Protein AF-Q6TMQ7-F1 (afdb_monomer_lite)

Structure (mmCIF, N/CA/C/O backbone):
data_AF-Q6TMQ7-F1
#
_entry.id   AF-Q6TMQ7-F1
#
loop_
_atom_site.group_PDB
_atom_site.id
_atom_site.type_symbol
_atom_site.label_atom_id
_atom_site.label_alt_id
_atom_site.label_comp_id
_atom_site.label_asym_id
_atom_site.label_entity_id
_atom_site.label_seq_id
_atom_site.pdbx_PDB_ins_code
_atom_site.Cartn_x
_atom_site.Cartn_y
_atom_site.Cartn_z
_atom_site.occupancy
_atom_site.B_iso_or_equiv
_atom_site.auth_seq_id
_atom_site.auth_comp_id
_atom_site.auth_asym_id
_atom_site.auth_atom_id
_atom_site.pdbx_PDB_model_num
ATOM 1 N N . MET A 1 1 ? -62.266 2.751 5.540 1.00 40.50 1 MET A N 1
ATOM 2 C CA . MET A 1 1 ? -61.618 1.427 5.401 1.00 40.50 1 MET A CA 1
ATOM 3 C C . MET A 1 1 ? -60.553 1.502 4.316 1.00 40.50 1 MET A C 1
ATOM 5 O O . MET A 1 1 ? -60.904 1.626 3.155 1.00 40.50 1 MET A O 1
ATOM 9 N N . GLY A 1 2 ? -59.269 1.467 4.678 1.00 43.09 2 GLY A N 1
ATOM 10 C CA . GLY A 1 2 ? -58.157 1.426 3.722 1.00 43.09 2 GLY A CA 1
ATOM 11 C C . GLY A 1 2 ? -57.045 0.545 4.283 1.00 43.09 2 GLY A C 1
ATOM 12 O O . GLY A 1 2 ? -56.295 0.978 5.152 1.00 43.09 2 GLY A O 1
ATOM 13 N N . ARG A 1 3 ? -56.998 -0.723 3.857 1.00 42.50 3 ARG A N 1
ATOM 14 C CA . ARG A 1 3 ? -55.997 -1.713 4.289 1.00 42.50 3 ARG A CA 1
ATOM 15 C C . ARG A 1 3 ? -54.598 -1.270 3.837 1.00 42.50 3 ARG A C 1
ATOM 17 O O . ARG A 1 3 ? -54.329 -1.228 2.638 1.00 42.50 3 ARG A O 1
ATOM 24 N N . LYS A 1 4 ? -53.697 -0.997 4.789 1.00 42.00 4 LYS A N 1
ATOM 25 C CA . LYS A 1 4 ? -52.251 -0.887 4.533 1.00 42.00 4 LYS A CA 1
ATOM 26 C C . LYS A 1 4 ? -51.738 -2.256 4.069 1.00 42.00 4 LYS A C 1
ATOM 28 O O . LYS A 1 4 ? -51.876 -3.240 4.791 1.00 42.00 4 LYS A O 1
ATOM 33 N N . LYS A 1 5 ? -51.176 -2.328 2.858 1.00 46.19 5 LYS A N 1
ATOM 34 C CA . LYS A 1 5 ? -50.441 -3.512 2.387 1.00 46.19 5 LYS A CA 1
ATOM 35 C C . LYS A 1 5 ? -49.158 -3.648 3.225 1.00 46.19 5 LYS A C 1
ATOM 37 O O . LYS A 1 5 ? -48.462 -2.643 3.376 1.00 46.19 5 LYS A O 1
ATOM 42 N N . PRO A 1 6 ? -48.820 -4.836 3.752 1.00 45.28 6 PRO A N 1
ATOM 43 C CA . PRO A 1 6 ? -47.537 -5.039 4.403 1.00 45.28 6 PRO A CA 1
ATOM 44 C C . PRO A 1 6 ? -46.445 -4.997 3.332 1.00 45.28 6 PRO A C 1
ATOM 46 O O . PRO A 1 6 ? -46.427 -5.817 2.412 1.00 45.28 6 PRO A O 1
ATOM 49 N N . GLY A 1 7 ? -45.572 -3.993 3.418 1.00 39.78 7 GLY A N 1
ATOM 50 C CA . GLY A 1 7 ? -44.360 -3.929 2.613 1.00 39.78 7 GLY A CA 1
ATOM 51 C C . GLY A 1 7 ? -43.502 -5.158 2.900 1.00 39.78 7 GLY A C 1
ATOM 52 O O . GLY A 1 7 ? -43.285 -5.506 4.059 1.00 39.78 7 GLY A O 1
ATOM 53 N N . LYS A 1 8 ? -43.058 -5.836 1.837 1.00 36.62 8 LYS A N 1
ATOM 54 C CA . LYS A 1 8 ? -42.098 -6.944 1.908 1.00 36.62 8 LYS A CA 1
ATOM 55 C C . LYS A 1 8 ? -40.906 -6.547 2.794 1.00 36.62 8 LYS A C 1
ATOM 57 O O . LYS A 1 8 ? -40.426 -5.421 2.651 1.00 36.62 8 LYS A O 1
ATOM 62 N N . PRO A 1 9 ? -40.379 -7.449 3.640 1.00 43.19 9 PRO A N 1
ATOM 63 C CA . PRO A 1 9 ? -39.118 -7.204 4.320 1.00 43.19 9 PRO A CA 1
ATOM 64 C C . PRO A 1 9 ? -38.035 -7.022 3.254 1.00 43.19 9 PRO A C 1
ATOM 66 O O . PRO A 1 9 ? 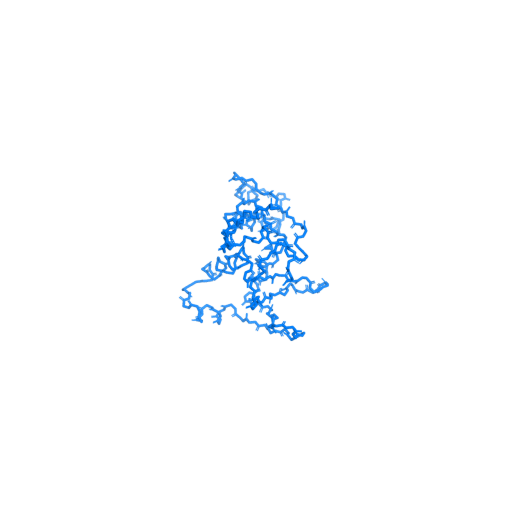-37.728 -7.941 2.491 1.00 43.19 9 PRO A O 1
ATOM 69 N N . GLY A 1 10 ? -37.511 -5.799 3.162 1.00 38.25 10 GLY A N 1
ATOM 70 C CA . GLY A 1 10 ? -36.342 -5.493 2.356 1.00 38.25 10 GLY A CA 1
ATOM 71 C C . GLY A 1 10 ? -35.215 -6.411 2.804 1.00 38.25 10 GLY A C 1
ATOM 72 O O . GLY A 1 10 ? -34.803 -6.393 3.963 1.00 38.25 10 GLY A O 1
ATOM 73 N N . ARG A 1 11 ? -34.775 -7.267 1.887 1.00 39.50 11 ARG A N 1
ATOM 74 C CA . ARG A 1 11 ? -33.642 -8.169 2.051 1.00 39.50 11 ARG A CA 1
ATOM 75 C C . ARG A 1 11 ? -32.433 -7.299 2.420 1.00 39.50 11 ARG A C 1
ATOM 77 O O . ARG A 1 11 ? -31.914 -6.598 1.558 1.00 39.50 11 ARG A O 1
ATOM 84 N N . ARG A 1 12 ? -32.023 -7.291 3.696 1.00 42.03 12 ARG A N 1
ATOM 85 C CA . ARG A 1 12 ? -30.731 -6.738 4.125 1.00 42.03 12 ARG A CA 1
ATOM 86 C C . ARG A 1 12 ? -29.655 -7.593 3.464 1.00 42.03 12 ARG A C 1
ATOM 88 O O . ARG A 1 12 ? -29.321 -8.666 3.956 1.00 42.03 12 ARG A O 1
ATOM 95 N N . GLY A 1 13 ? -29.202 -7.175 2.288 1.00 37.59 13 GLY A N 1
ATOM 96 C CA . GLY A 1 13 ? -27.997 -7.721 1.691 1.00 37.59 13 GLY A CA 1
ATOM 97 C C . GLY A 1 13 ? -26.829 -7.249 2.540 1.00 37.59 13 GLY A C 1
ATOM 98 O O . GLY A 1 13 ? -26.440 -6.094 2.429 1.00 37.59 13 GLY A O 1
ATOM 99 N N . GLY A 1 14 ? -26.310 -8.121 3.405 1.00 39.50 14 GLY A N 1
ATOM 100 C CA . GLY A 1 14 ? -24.994 -7.956 4.020 1.00 39.50 14 GLY A CA 1
ATOM 101 C C . GLY A 1 14 ? -23.918 -8.151 2.957 1.00 39.50 14 GLY A C 1
ATOM 102 O O . GLY A 1 14 ? -23.229 -9.165 2.948 1.00 39.50 14 GLY A O 1
ATOM 103 N N . GLY A 1 15 ? -23.876 -7.248 1.979 1.00 49.22 15 GLY A N 1
ATOM 104 C CA . GLY A 1 15 ? -22.811 -7.206 0.993 1.00 49.22 15 GLY A CA 1
ATOM 105 C C . GLY A 1 15 ? -21.611 -6.536 1.634 1.00 49.22 15 GLY A C 1
ATOM 106 O O . GLY A 1 15 ? -21.709 -5.384 2.042 1.00 49.22 15 GLY A O 1
ATOM 107 N N . THR A 1 16 ? -20.499 -7.254 1.737 1.00 60.25 16 THR A N 1
ATOM 108 C CA . THR A 1 16 ? -19.195 -6.661 2.027 1.00 60.25 16 THR A CA 1
ATOM 109 C C . THR A 1 16 ? -18.886 -5.670 0.910 1.00 60.25 16 THR A C 1
ATOM 111 O O . THR A 1 16 ? -18.677 -6.069 -0.238 1.00 60.25 16 THR A O 1
ATOM 114 N N . TYR A 1 17 ? -18.940 -4.378 1.222 1.00 64.31 17 TYR A N 1
ATOM 115 C CA . TYR A 1 17 ? -18.582 -3.331 0.275 1.00 64.31 17 TYR A CA 1
ATOM 116 C C . TYR A 1 17 ? -17.075 -3.375 0.013 1.00 64.31 17 TYR A C 1
ATOM 118 O O . TYR A 1 17 ? -16.280 -3.615 0.920 1.00 64.31 17 TYR A O 1
ATOM 126 N N . THR A 1 18 ? -16.668 -3.163 -1.236 1.00 74.94 18 THR A N 1
ATOM 127 C CA . THR A 1 18 ? -15.250 -2.956 -1.555 1.00 74.94 18 THR A CA 1
ATOM 128 C C . THR A 1 18 ? -14.819 -1.562 -1.106 1.00 74.94 18 THR A C 1
ATOM 130 O O . THR A 1 18 ? -15.647 -0.656 -1.031 1.00 74.94 18 THR A O 1
ATOM 133 N N . LEU A 1 19 ? -13.520 -1.339 -0.892 1.00 82.00 19 LEU A N 1
ATOM 134 C CA . LEU A 1 19 ? -12.985 -0.009 -0.560 1.00 82.00 19 LEU A CA 1
ATOM 135 C C . LEU A 1 19 ? -13.451 1.081 -1.549 1.00 82.00 19 LEU A C 1
ATOM 137 O O . LEU A 1 19 ? -13.781 2.194 -1.154 1.00 82.00 19 LEU A O 1
ATOM 141 N N . GLN A 1 20 ? -13.557 0.730 -2.834 1.00 78.38 20 GLN A N 1
ATOM 142 C CA . GLN A 1 20 ? -14.071 1.614 -3.885 1.00 78.38 20 GLN A CA 1
ATOM 143 C C . GLN A 1 20 ? -15.537 2.016 -3.668 1.00 78.38 20 GLN A C 1
ATOM 145 O O . GLN A 1 20 ? -15.933 3.121 -4.026 1.00 78.38 20 GLN A O 1
ATOM 150 N N . GLN A 1 21 ? -16.352 1.113 -3.126 1.00 78.88 21 GLN A N 1
ATOM 151 C CA . GLN A 1 21 ? -17.745 1.394 -2.786 1.00 78.88 21 GLN A CA 1
ATOM 152 C C . GLN A 1 21 ? -17.854 2.162 -1.469 1.00 78.88 21 GLN A C 1
ATOM 154 O O . GLN A 1 21 ? -18.771 2.962 -1.322 1.00 78.88 21 GLN A O 1
ATOM 159 N N . LEU A 1 22 ? -16.932 1.923 -0.535 1.00 75.62 22 LEU A N 1
ATOM 160 C CA . LEU A 1 22 ? -16.917 2.577 0.768 1.00 75.62 22 LEU A CA 1
ATOM 161 C C . LEU A 1 22 ? -16.492 4.042 0.695 1.00 75.62 22 LEU A C 1
ATOM 163 O O . LEU A 1 22 ? -17.044 4.836 1.443 1.00 75.62 22 LEU A O 1
ATOM 167 N N . GLN A 1 23 ? -15.554 4.398 -0.191 1.00 79.19 23 GLN A N 1
ATOM 168 C CA . GLN A 1 23 ? -14.989 5.757 -0.293 1.00 79.19 23 GLN A CA 1
ATOM 169 C C . GLN A 1 23 ? -14.789 6.417 1.085 1.00 79.19 23 GLN A C 1
ATOM 171 O O . GLN A 1 23 ? -15.416 7.441 1.372 1.00 79.19 23 GLN A O 1
ATOM 176 N N . PRO A 1 24 ? -13.985 5.801 1.970 1.00 78.81 24 PRO A N 1
ATOM 177 C CA . PRO A 1 24 ? -13.749 6.374 3.283 1.00 78.81 24 PRO A CA 1
ATOM 178 C C . PRO A 1 24 ? -13.088 7.758 3.148 1.00 78.81 24 PRO A C 1
ATOM 180 O O . PRO A 1 24 ? -12.431 8.028 2.134 1.00 78.81 24 PRO A O 1
ATOM 183 N N . PRO A 1 25 ? -13.239 8.641 4.149 1.00 79.25 25 PRO A N 1
ATOM 184 C CA . PRO A 1 25 ? -12.616 9.962 4.130 1.00 79.25 25 PRO A CA 1
ATOM 185 C C . PRO A 1 25 ? -11.115 9.890 3.810 1.00 79.25 25 PRO A C 1
ATOM 187 O O . PRO A 1 25 ? -10.399 9.044 4.352 1.00 79.25 25 PRO A O 1
ATOM 190 N N . GLY A 1 26 ? -10.632 10.761 2.921 1.00 82.56 26 GLY A N 1
ATOM 191 C CA . GLY A 1 26 ? -9.243 10.767 2.459 1.00 82.56 26 GLY A CA 1
ATOM 192 C C . GLY A 1 26 ? -8.975 9.921 1.210 1.00 82.56 26 GLY A C 1
ATOM 193 O O . GLY A 1 26 ? -7.853 9.952 0.712 1.00 82.56 26 GLY A O 1
ATOM 194 N N . TYR A 1 27 ? -9.956 9.174 0.684 1.00 88.44 27 TYR A N 1
ATOM 195 C CA . TYR A 1 27 ? -9.827 8.349 -0.533 1.00 88.44 27 TYR A CA 1
ATOM 196 C C . TYR A 1 27 ? -10.478 9.014 -1.749 1.00 88.44 27 TYR A C 1
ATOM 198 O O . TYR A 1 27 ? -11.237 8.389 -2.497 1.00 88.44 27 TYR A O 1
ATOM 206 N N . GLU A 1 28 ? -10.202 10.297 -1.956 1.00 86.94 28 GLU A N 1
ATOM 207 C CA . GLU A 1 28 ? -10.751 11.061 -3.078 1.00 86.94 28 GLU A CA 1
ATOM 208 C C . GLU A 1 28 ? -9.987 10.798 -4.386 1.00 86.94 28 GLU A C 1
ATOM 210 O O . GLU A 1 28 ? -10.554 10.913 -5.474 1.00 86.94 28 GLU A O 1
ATOM 215 N N . GLU A 1 29 ? -8.710 10.414 -4.293 1.00 90.56 29 GLU A N 1
ATOM 216 C CA . GLU A 1 29 ? -7.820 10.261 -5.443 1.00 90.56 29 GLU A CA 1
ATOM 217 C C . GLU A 1 29 ? -7.587 8.793 -5.827 1.00 90.56 29 GLU A C 1
ATOM 219 O O . GLU A 1 29 ? -7.116 7.969 -5.036 1.00 90.56 29 GLU A O 1
ATOM 224 N N . TRP A 1 30 ? -7.886 8.485 -7.092 1.00 92.88 30 TRP A N 1
ATOM 225 C CA . TRP A 1 30 ? -7.780 7.150 -7.668 1.00 92.88 30 TRP A CA 1
ATOM 226 C C . TRP A 1 30 ? -7.046 7.191 -9.004 1.00 92.88 30 TRP A C 1
ATOM 228 O O . TRP A 1 30 ? -7.385 7.960 -9.903 1.00 92.88 30 TRP A O 1
ATOM 2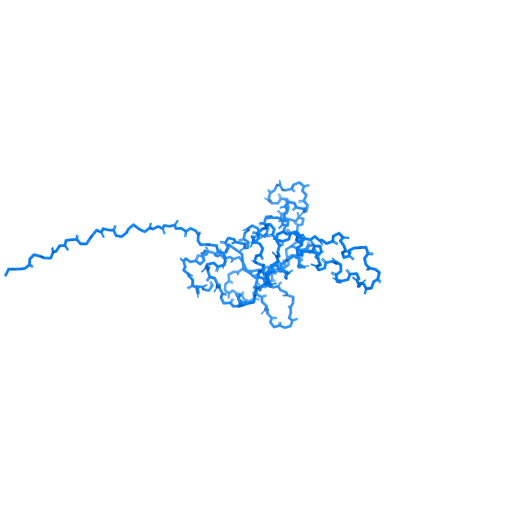38 N N . LEU A 1 31 ? -6.075 6.299 -9.153 1.00 93.88 31 LEU A N 1
ATOM 239 C CA . LEU A 1 31 ? -5.294 6.113 -10.364 1.00 93.88 31 LEU A CA 1
ATOM 240 C C . LEU A 1 31 ? -5.915 4.989 -11.190 1.00 93.88 31 LEU A C 1
ATOM 242 O O . LEU A 1 31 ? -6.044 3.851 -10.727 1.00 93.88 31 LEU A O 1
ATOM 246 N N . LYS A 1 32 ? -6.295 5.303 -12.427 1.00 95.38 32 LYS A N 1
ATOM 247 C CA . LYS A 1 32 ? -6.762 4.306 -13.389 1.00 95.38 32 LYS A CA 1
ATOM 248 C C . LYS A 1 32 ? -5.567 3.744 -14.154 1.00 95.38 32 LYS A C 1
ATOM 250 O O . LYS A 1 32 ? -4.902 4.483 -14.872 1.00 95.38 32 LYS A O 1
ATOM 255 N N . ILE A 1 33 ? -5.334 2.443 -14.015 1.00 94.31 33 ILE A N 1
ATOM 256 C CA . ILE A 1 33 ? -4.274 1.702 -14.700 1.00 94.31 33 ILE A CA 1
ATOM 257 C C . ILE A 1 33 ? -4.918 0.668 -15.620 1.00 94.31 33 ILE A C 1
ATOM 259 O O . ILE A 1 33 ? -5.657 -0.212 -15.163 1.00 94.31 33 ILE A O 1
ATOM 263 N N . ASP A 1 34 ? -4.636 0.782 -16.914 1.00 92.81 34 ASP A N 1
ATOM 264 C CA . ASP A 1 34 ? -5.216 -0.086 -17.934 1.00 92.81 34 ASP A CA 1
ATOM 265 C C . ASP A 1 34 ? -4.718 -1.534 -17.821 1.00 92.81 34 ASP A C 1
ATOM 267 O O . ASP A 1 34 ? -3.701 -1.844 -17.196 1.00 92.81 34 ASP A O 1
ATOM 271 N N . SER A 1 35 ? -5.494 -2.470 -18.372 1.00 89.19 35 SER A N 1
ATOM 272 C CA . SER A 1 35 ? -5.269 -3.904 -18.167 1.00 89.19 35 SER A CA 1
ATOM 273 C C . SER A 1 35 ? -4.027 -4.464 -18.853 1.00 89.19 35 SER A C 1
ATOM 275 O O . SER A 1 35 ? -3.535 -5.510 -18.430 1.00 89.19 35 SER A O 1
ATOM 277 N N . ASP A 1 36 ? -3.572 -3.789 -19.901 1.00 90.06 36 ASP A N 1
ATOM 278 C CA . ASP A 1 36 ? -2.386 -4.080 -20.706 1.00 90.06 36 ASP A CA 1
ATOM 279 C C . ASP A 1 36 ? -1.128 -3.352 -20.203 1.00 90.06 36 ASP A C 1
ATOM 281 O O . ASP A 1 36 ? -0.050 -3.531 -20.767 1.00 90.06 36 ASP A O 1
ATOM 285 N N . PHE A 1 37 ? -1.241 -2.571 -19.124 1.00 90.56 37 PHE A N 1
ATOM 286 C CA . PHE A 1 37 ? -0.099 -1.932 -18.485 1.00 90.56 37 PHE A CA 1
ATOM 287 C C . PHE A 1 37 ? 0.946 -2.965 -18.035 1.00 90.56 37 PHE A C 1
ATOM 289 O O . PHE A 1 37 ? 0.616 -3.942 -17.356 1.00 90.56 37 PHE A O 1
ATOM 296 N N . SER A 1 38 ? 2.215 -2.695 -18.347 1.00 90.44 38 SER A N 1
ATOM 297 C CA . SER A 1 38 ? 3.368 -3.442 -17.845 1.00 90.44 38 SER A CA 1
ATOM 298 C C . SER A 1 38 ? 4.550 -2.510 -17.591 1.00 90.44 38 SER A C 1
ATOM 300 O O . SER A 1 38 ? 4.818 -1.606 -18.389 1.00 90.44 38 SER A O 1
ATOM 302 N N . ALA A 1 39 ? 5.299 -2.753 -16.512 1.00 90.94 39 ALA A N 1
ATOM 303 C CA . ALA A 1 39 ? 6.500 -1.986 -16.194 1.00 90.94 39 ALA A CA 1
ATOM 304 C C . ALA A 1 39 ? 7.729 -2.438 -17.003 1.00 90.94 39 ALA A C 1
ATOM 306 O O . ALA A 1 39 ? 8.768 -1.780 -16.948 1.00 90.94 39 ALA A O 1
ATOM 307 N N . ALA A 1 40 ? 7.632 -3.522 -17.784 1.00 89.50 40 ALA A N 1
ATOM 308 C CA . ALA A 1 40 ? 8.752 -4.053 -18.564 1.00 89.50 40 ALA A CA 1
ATOM 309 C C . ALA A 1 40 ? 9.331 -3.020 -19.548 1.00 89.50 40 ALA A C 1
ATOM 311 O O . ALA A 1 40 ? 10.548 -2.899 -19.677 1.00 89.50 40 ALA A O 1
ATOM 312 N N . ALA A 1 41 ? 8.465 -2.236 -20.198 1.00 85.44 41 ALA A N 1
ATOM 313 C CA . ALA A 1 41 ? 8.893 -1.169 -21.100 1.00 85.44 41 ALA A CA 1
ATOM 314 C C . ALA A 1 41 ? 9.599 -0.026 -20.352 1.00 85.44 41 ALA A C 1
ATOM 316 O O . ALA A 1 41 ? 10.576 0.521 -20.855 1.00 85.44 41 ALA A O 1
ATOM 317 N N . ALA A 1 42 ? 9.146 0.297 -19.136 1.00 86.00 42 ALA A N 1
ATOM 318 C CA . ALA A 1 42 ? 9.766 1.324 -18.303 1.00 86.00 42 ALA A CA 1
ATOM 319 C C . ALA A 1 42 ? 11.167 0.903 -17.836 1.00 86.00 42 ALA A C 1
ATOM 321 O O . ALA A 1 42 ? 12.096 1.702 -17.885 1.00 86.00 42 ALA A O 1
ATOM 322 N N . ALA A 1 43 ? 11.347 -0.366 -17.458 1.00 85.88 43 ALA A N 1
ATOM 323 C CA . ALA A 1 43 ? 12.645 -0.896 -17.034 1.00 85.88 43 ALA A CA 1
ATOM 324 C C . ALA A 1 43 ? 13.719 -0.860 -18.140 1.00 85.88 43 ALA A C 1
ATOM 326 O O . ALA A 1 43 ? 14.911 -0.891 -17.839 1.00 85.88 43 ALA A O 1
ATOM 327 N N . ALA A 1 44 ? 13.308 -0.803 -19.410 1.00 87.56 44 ALA A N 1
ATOM 328 C CA . ALA A 1 44 ? 14.205 -0.736 -20.559 1.00 87.56 44 ALA A CA 1
ATOM 329 C C . ALA A 1 44 ? 14.463 0.698 -21.065 1.00 87.56 44 ALA A C 1
ATOM 331 O O . ALA A 1 44 ? 15.293 0.873 -21.960 1.00 87.56 44 ALA A O 1
ATOM 332 N N . ASP A 1 45 ? 13.771 1.716 -20.538 1.00 88.56 45 ASP A N 1
ATOM 333 C CA . ASP A 1 45 ? 13.912 3.104 -20.992 1.00 88.56 45 ASP A CA 1
ATOM 334 C C . ASP A 1 45 ? 15.000 3.842 -20.187 1.00 88.56 45 ASP A C 1
ATOM 336 O O . ASP A 1 45 ? 14.790 4.163 -19.015 1.00 88.56 45 ASP A O 1
ATOM 340 N N . PRO A 1 46 ? 16.152 4.187 -20.797 1.00 90.50 46 PRO A N 1
ATOM 341 C CA . PRO A 1 46 ? 17.257 4.841 -20.094 1.00 90.50 46 PRO A CA 1
ATOM 342 C C . PRO A 1 46 ? 16.959 6.292 -19.687 1.00 90.50 46 PRO A C 1
ATOM 344 O O . PRO A 1 46 ? 17.776 6.916 -19.013 1.00 90.50 46 PRO A O 1
ATOM 347 N N . ARG A 1 47 ? 15.829 6.865 -20.122 1.00 93.25 47 ARG A N 1
ATOM 348 C CA . ARG A 1 47 ? 15.414 8.230 -19.759 1.00 93.25 47 ARG A CA 1
ATOM 349 C C . ARG A 1 47 ? 14.658 8.277 -18.433 1.00 93.25 47 ARG A C 1
ATOM 351 O O . ARG A 1 47 ? 14.435 9.369 -17.915 1.00 93.25 47 ARG A O 1
ATOM 358 N N . LEU A 1 48 ? 14.223 7.128 -17.918 1.00 92.25 48 LEU A N 1
ATOM 359 C CA . LEU A 1 48 ? 13.486 7.040 -16.664 1.00 92.25 48 LEU A CA 1
ATOM 360 C C . LEU A 1 48 ? 14.443 6.892 -15.483 1.00 92.25 48 LEU A C 1
ATOM 362 O O . LEU A 1 48 ? 15.462 6.210 -15.564 1.00 92.25 48 LEU A O 1
ATOM 366 N N . THR A 1 49 ? 14.099 7.536 -14.370 1.00 95.12 49 THR A N 1
ATOM 367 C CA . THR A 1 49 ? 14.841 7.375 -13.118 1.00 95.12 49 THR A CA 1
ATOM 368 C C . THR A 1 49 ? 14.478 6.052 -12.442 1.00 95.12 49 THR A C 1
ATOM 370 O O . THR A 1 49 ? 13.453 5.438 -12.753 1.00 95.12 49 THR A O 1
ATOM 373 N N . ALA A 1 50 ? 15.299 5.615 -11.484 1.00 91.62 50 ALA A N 1
ATOM 374 C CA . ALA A 1 50 ? 15.033 4.398 -10.719 1.00 91.62 50 ALA A CA 1
ATOM 375 C C . ALA A 1 50 ? 13.704 4.485 -9.948 1.00 91.62 50 ALA A C 1
ATOM 377 O O . ALA A 1 50 ? 12.954 3.515 -9.901 1.00 91.62 50 ALA A O 1
ATOM 378 N N . GLU A 1 51 ? 13.374 5.663 -9.417 1.00 90.69 51 GLU A N 1
ATOM 379 C CA . GLU A 1 51 ? 12.132 5.926 -8.684 1.00 90.69 51 GLU A CA 1
ATOM 380 C C . GLU A 1 51 ? 10.910 5.835 -9.605 1.00 90.69 51 GLU A C 1
ATOM 382 O O . GLU A 1 51 ? 9.875 5.292 -9.221 1.00 90.69 51 GLU A O 1
ATOM 387 N N . ALA A 1 52 ? 11.032 6.324 -10.843 1.00 92.25 52 ALA A N 1
ATOM 388 C CA . ALA A 1 52 ? 9.972 6.192 -11.836 1.00 92.25 52 ALA A CA 1
ATOM 389 C C . ALA A 1 52 ? 9.741 4.720 -12.206 1.00 92.25 52 ALA A C 1
ATOM 391 O O . ALA A 1 52 ? 8.595 4.284 -12.307 1.00 92.25 52 ALA A O 1
ATOM 392 N N . ILE A 1 53 ? 10.814 3.942 -12.372 1.00 94.00 53 ILE A N 1
ATOM 393 C CA . ILE A 1 53 ? 10.722 2.504 -12.655 1.00 94.00 53 ILE A CA 1
ATOM 394 C C . ILE A 1 53 ? 10.077 1.762 -11.476 1.00 94.00 53 ILE A C 1
ATOM 396 O O . ILE A 1 53 ? 9.166 0.962 -11.699 1.00 94.00 53 ILE A O 1
ATOM 400 N N . ASP A 1 54 ? 10.484 2.054 -10.238 1.00 93.31 54 ASP A N 1
ATOM 401 C CA . ASP A 1 54 ? 9.900 1.453 -9.030 1.00 93.31 54 ASP A CA 1
ATOM 402 C C . ASP A 1 54 ? 8.395 1.745 -8.916 1.00 93.31 54 ASP A C 1
ATOM 404 O O . ASP A 1 54 ? 7.585 0.837 -8.703 1.00 93.31 54 ASP A O 1
ATOM 408 N N . LEU A 1 55 ? 7.992 2.996 -9.161 1.00 93.75 55 LEU A N 1
ATOM 409 C CA . LEU A 1 55 ? 6.582 3.380 -9.169 1.00 93.75 55 LEU A CA 1
ATOM 410 C C . LEU A 1 55 ? 5.780 2.613 -10.235 1.00 93.75 55 LEU A C 1
ATOM 412 O O . LEU A 1 55 ? 4.667 2.155 -9.969 1.00 93.75 55 LEU A O 1
ATOM 416 N N . MET A 1 56 ? 6.344 2.415 -11.429 1.00 94.81 56 MET A N 1
ATOM 417 C CA . MET A 1 56 ? 5.689 1.639 -12.488 1.00 94.81 56 MET A CA 1
ATOM 418 C C . MET A 1 56 ? 5.555 0.159 -12.105 1.00 94.81 56 MET A C 1
ATOM 420 O O . MET A 1 56 ? 4.483 -0.426 -12.267 1.00 94.81 56 MET A O 1
ATOM 424 N N . GLN A 1 57 ? 6.603 -0.446 -11.538 1.00 94.62 57 GLN A N 1
ATOM 425 C CA . GLN A 1 57 ? 6.563 -1.829 -11.040 1.00 94.62 57 GLN A CA 1
ATOM 426 C C . GLN A 1 57 ? 5.523 -2.002 -9.927 1.00 94.62 57 GLN A C 1
ATOM 428 O O . GLN A 1 57 ? 4.835 -3.025 -9.840 1.00 94.62 57 GLN A O 1
ATOM 433 N N . ARG A 1 58 ? 5.369 -0.979 -9.088 1.00 94.81 58 ARG A N 1
ATOM 434 C CA . ARG A 1 58 ? 4.340 -0.908 -8.054 1.00 94.81 58 ARG A CA 1
ATOM 435 C C . ARG A 1 58 ? 2.939 -0.873 -8.647 1.00 94.81 58 ARG A C 1
ATOM 437 O O . ARG A 1 58 ? 2.090 -1.650 -8.214 1.00 94.81 58 ARG A O 1
ATOM 444 N N . PHE A 1 59 ? 2.695 -0.069 -9.680 1.00 95.38 59 PHE A N 1
ATOM 445 C CA . PHE A 1 59 ? 1.407 -0.086 -10.379 1.00 95.38 59 PHE A CA 1
ATOM 446 C C . PHE A 1 59 ? 1.098 -1.444 -11.007 1.00 95.38 59 PHE A C 1
ATOM 448 O O . PHE A 1 59 ? -0.018 -1.936 -10.842 1.00 95.38 59 PHE A O 1
ATOM 455 N N . GLU A 1 60 ? 2.074 -2.092 -11.645 1.00 94.81 60 GLU A N 1
ATOM 456 C CA . GLU A 1 60 ? 1.895 -3.427 -12.233 1.00 94.81 60 GLU A CA 1
ATOM 457 C C . GLU A 1 60 ? 1.483 -4.459 -11.172 1.00 94.81 60 GLU A C 1
ATOM 459 O O . GLU A 1 60 ? 0.537 -5.226 -11.375 1.00 94.81 60 GLU A O 1
ATOM 464 N N . ARG A 1 61 ? 2.126 -4.419 -9.999 1.00 93.56 61 ARG A N 1
ATOM 465 C CA . ARG A 1 61 ? 1.831 -5.299 -8.858 1.00 93.56 61 ARG A CA 1
ATOM 466 C C . ARG A 1 61 ? 0.477 -5.009 -8.201 1.00 93.56 61 ARG A C 1
ATOM 468 O O . ARG A 1 61 ? -0.235 -5.945 -7.836 1.00 93.56 61 ARG A O 1
ATOM 475 N N . LEU A 1 62 ? 0.109 -3.738 -8.035 1.00 94.81 62 LEU A N 1
ATOM 476 C CA . LEU A 1 62 ? -1.130 -3.332 -7.360 1.00 94.81 62 LEU A CA 1
ATOM 477 C C . LEU A 1 62 ? -2.368 -3.476 -8.254 1.00 94.81 62 LEU A C 1
ATOM 479 O O . LEU A 1 62 ? -3.445 -3.811 -7.756 1.00 94.81 62 LEU A O 1
ATOM 483 N N . ARG A 1 63 ? -2.236 -3.272 -9.570 1.00 94.69 63 ARG A N 1
ATOM 484 C CA . ARG A 1 63 ? -3.344 -3.329 -10.539 1.00 94.69 63 ARG A CA 1
ATOM 485 C C . ARG A 1 63 ? -4.283 -4.532 -10.351 1.00 94.69 63 ARG A C 1
ATOM 487 O O . ARG A 1 63 ? -5.492 -4.295 -10.261 1.00 94.69 63 ARG A O 1
ATOM 494 N N . PRO A 1 64 ? -3.812 -5.796 -10.275 1.00 92.44 64 PRO A N 1
ATOM 495 C CA . PRO A 1 64 ? -4.709 -6.942 -10.111 1.00 92.44 64 PRO A CA 1
ATOM 496 C C . PRO A 1 64 ? -5.470 -6.944 -8.776 1.00 92.44 64 PRO A C 1
ATOM 498 O O . PRO A 1 64 ? -6.578 -7.473 -8.717 1.00 92.44 64 PRO A O 1
ATOM 501 N N . LEU A 1 65 ? -4.926 -6.328 -7.722 1.00 91.88 65 LEU A N 1
ATOM 502 C CA . LEU A 1 65 ? -5.538 -6.297 -6.387 1.00 91.88 65 LEU A CA 1
ATOM 503 C C . LEU A 1 65 ? -6.687 -5.284 -6.301 1.00 91.88 65 LEU A C 1
ATOM 505 O O . LEU A 1 65 ? -7.664 -5.522 -5.595 1.00 91.88 65 LEU A O 1
ATOM 509 N N . TYR A 1 66 ? -6.603 -4.195 -7.070 1.00 91.81 66 TYR A N 1
ATOM 510 C CA . TYR A 1 66 ? -7.603 -3.119 -7.087 1.00 91.81 66 TYR A CA 1
ATOM 511 C C . TYR A 1 66 ? -8.377 -3.026 -8.408 1.00 91.81 66 TYR A C 1
ATOM 513 O O . TYR A 1 66 ? -9.020 -2.020 -8.691 1.00 91.81 66 TYR A O 1
ATOM 521 N N . ARG A 1 67 ? -8.328 -4.075 -9.241 1.00 91.56 67 ARG A N 1
ATOM 522 C CA . ARG A 1 67 ? -9.051 -4.155 -10.528 1.00 91.56 67 ARG A CA 1
ATOM 523 C C . ARG A 1 67 ? -8.780 -2.958 -11.456 1.00 91.56 67 ARG A C 1
ATOM 525 O O . ARG A 1 67 ? -9.676 -2.506 -12.163 1.00 91.56 67 ARG A O 1
ATOM 532 N N . GLY A 1 68 ? -7.548 -2.451 -11.446 1.00 91.44 68 GLY A N 1
ATOM 533 C CA . GLY A 1 68 ? -7.128 -1.311 -12.269 1.00 91.44 68 GLY A CA 1
ATOM 534 C C . GLY A 1 68 ? -7.554 0.069 -11.764 1.00 91.44 68 GLY A C 1
ATOM 535 O O . GLY A 1 68 ? -7.223 1.054 -12.414 1.00 91.44 68 GLY A O 1
ATOM 536 N N . LEU A 1 69 ? -8.236 0.172 -10.619 1.00 94.00 69 LEU A N 1
ATOM 537 C CA . LEU A 1 69 ? -8.534 1.454 -9.980 1.00 94.00 69 LEU A CA 1
ATOM 538 C C . LEU A 1 69 ? -7.849 1.517 -8.612 1.00 94.00 69 LEU A C 1
ATOM 540 O O . LEU A 1 69 ? -8.388 1.056 -7.610 1.00 94.00 69 LEU A O 1
ATOM 544 N N . ILE A 1 70 ? -6.633 2.051 -8.583 1.00 94.38 70 ILE A N 1
ATOM 545 C CA . ILE A 1 70 ? -5.754 2.018 -7.413 1.00 94.38 70 ILE A CA 1
ATOM 546 C C . ILE A 1 70 ? -5.939 3.318 -6.620 1.00 94.38 70 ILE A C 1
ATOM 548 O O . ILE A 1 70 ? -5.662 4.385 -7.168 1.00 94.38 70 ILE A O 1
ATOM 552 N N . PRO A 1 71 ? -6.366 3.280 -5.348 1.00 94.06 71 PRO A N 1
ATOM 553 C CA . PRO A 1 71 ? -6.385 4.485 -4.528 1.00 94.06 71 PRO A CA 1
ATOM 554 C C . PRO A 1 71 ? -4.949 4.901 -4.205 1.00 94.06 71 PRO A C 1
ATOM 556 O O . PRO A 1 71 ? -4.085 4.044 -3.987 1.00 94.06 71 PRO A O 1
ATOM 559 N N . VAL A 1 72 ? -4.687 6.202 -4.107 1.00 93.06 72 VAL A N 1
ATOM 560 C CA . VAL A 1 72 ? -3.349 6.720 -3.757 1.00 93.06 72 VAL A CA 1
ATOM 561 C C . VAL A 1 72 ? -2.835 6.141 -2.427 1.00 93.06 72 VAL A C 1
ATOM 563 O O . VAL A 1 72 ? -1.648 5.869 -2.261 1.00 93.06 72 VAL A O 1
ATOM 566 N N . GLN A 1 73 ? -3.734 5.829 -1.500 1.00 93.62 73 GLN A N 1
ATOM 567 C CA . GLN A 1 73 ? -3.446 5.139 -0.241 1.00 93.62 73 GLN A CA 1
ATOM 568 C C . GLN A 1 73 ? -2.828 3.754 -0.434 1.00 93.62 73 GLN A C 1
ATOM 570 O O . GLN A 1 73 ? -1.939 3.377 0.322 1.00 93.62 73 GLN A O 1
ATOM 575 N N . ALA A 1 74 ? -3.233 3.003 -1.460 1.00 94.38 74 ALA A N 1
ATOM 576 C CA . ALA A 1 74 ? -2.621 1.707 -1.741 1.00 94.38 74 ALA A CA 1
ATOM 577 C C . ALA A 1 74 ? -1.158 1.853 -2.181 1.00 94.38 74 ALA A C 1
ATOM 579 O O . ALA A 1 74 ? -0.347 0.987 -1.864 1.00 94.38 74 ALA A O 1
ATOM 580 N N . VAL A 1 75 ? -0.814 2.949 -2.866 1.00 94.25 75 VAL A N 1
ATOM 581 C CA . VAL A 1 75 ? 0.575 3.267 -3.227 1.00 94.25 75 VAL A CA 1
ATOM 582 C C . VAL A 1 75 ? 1.386 3.540 -1.962 1.00 94.25 75 VAL A C 1
ATOM 584 O O . VAL A 1 75 ? 2.433 2.929 -1.768 1.00 94.25 75 VAL A O 1
ATOM 587 N N . HIS A 1 76 ? 0.862 4.371 -1.058 1.00 92.81 76 HIS A N 1
ATOM 588 C CA . HIS A 1 76 ? 1.504 4.655 0.228 1.00 92.81 76 HIS A CA 1
ATOM 589 C C . HIS A 1 76 ? 1.677 3.415 1.102 1.00 92.81 76 HIS A C 1
ATOM 591 O O . HIS A 1 76 ? 2.741 3.234 1.687 1.00 92.81 76 HIS A O 1
ATOM 597 N N . LEU A 1 77 ? 0.669 2.542 1.162 1.00 93.56 77 LEU A N 1
ATOM 598 C CA . LEU A 1 77 ? 0.789 1.262 1.853 1.00 93.56 77 LEU A CA 1
ATOM 599 C C . LEU A 1 77 ? 1.945 0.444 1.276 1.00 93.56 77 LEU A C 1
ATOM 601 O O . LEU A 1 77 ? 2.776 -0.042 2.033 1.00 93.56 77 LEU A O 1
ATOM 605 N N . ASP A 1 78 ? 2.024 0.310 -0.049 1.00 94.12 78 ASP A N 1
ATOM 606 C CA . ASP A 1 78 ? 3.083 -0.486 -0.672 1.00 94.12 78 ASP A CA 1
ATOM 607 C C . ASP A 1 78 ? 4.473 0.110 -0.374 1.00 94.12 78 ASP A C 1
ATOM 609 O O . ASP A 1 78 ? 5.411 -0.650 -0.139 1.00 94.12 78 ASP A O 1
ATOM 613 N N . MET A 1 79 ? 4.600 1.444 -0.319 1.00 91.62 79 MET A N 1
ATOM 614 C CA . MET A 1 79 ? 5.848 2.133 0.051 1.00 91.62 79 MET A CA 1
ATOM 615 C C . MET A 1 79 ? 6.224 1.895 1.517 1.00 91.62 79 MET A C 1
ATOM 617 O O . MET A 1 79 ? 7.379 1.617 1.826 1.00 91.62 79 MET A O 1
ATOM 621 N N . VAL A 1 80 ? 5.253 1.956 2.431 1.00 91.44 80 VAL A N 1
ATOM 622 C CA . VAL A 1 80 ? 5.472 1.638 3.852 1.00 91.44 80 VAL A CA 1
ATOM 623 C C . VAL A 1 80 ? 5.954 0.198 4.014 1.00 91.44 80 VAL A C 1
ATOM 625 O O . VAL A 1 80 ? 6.885 -0.059 4.777 1.00 91.44 80 VAL A O 1
ATOM 628 N N . LEU A 1 81 ? 5.380 -0.740 3.257 1.00 91.81 81 LEU A N 1
ATOM 629 C CA . LEU A 1 81 ? 5.780 -2.146 3.296 1.00 91.81 81 LEU A CA 1
ATOM 630 C C . LEU A 1 81 ? 7.234 -2.372 2.845 1.00 91.81 81 LEU A C 1
ATOM 632 O O . LEU A 1 81 ? 7.854 -3.336 3.290 1.00 91.81 81 LEU A O 1
ATOM 636 N N . ASP A 1 82 ? 7.808 -1.492 2.021 1.00 91.25 82 ASP A N 1
ATOM 637 C CA . ASP A 1 82 ? 9.222 -1.588 1.620 1.00 91.25 82 ASP A CA 1
ATOM 638 C C . ASP A 1 82 ? 10.189 -1.292 2.767 1.00 91.25 82 ASP A C 1
ATOM 640 O O . ASP A 1 82 ? 11.325 -1.761 2.756 1.00 91.25 82 ASP A O 1
ATOM 644 N N . THR A 1 83 ? 9.741 -0.557 3.787 1.00 89.81 83 THR A N 1
ATOM 645 C CA . THR A 1 83 ? 10.580 -0.212 4.944 1.00 89.81 83 THR A CA 1
ATOM 646 C C . THR A 1 83 ? 10.829 -1.402 5.877 1.00 89.81 83 THR A C 1
ATOM 648 O O . THR A 1 83 ? 11.688 -1.337 6.756 1.00 89.81 83 THR A O 1
ATOM 651 N N . GLY A 1 84 ? 10.078 -2.498 5.714 1.00 90.50 84 GLY A N 1
ATOM 652 C CA . GLY A 1 84 ? 10.168 -3.672 6.582 1.00 90.50 84 GLY A CA 1
ATOM 653 C C . GLY A 1 84 ? 9.435 -3.528 7.921 1.00 90.50 84 GLY A C 1
ATOM 654 O O . GLY A 1 84 ? 9.446 -4.469 8.720 1.00 90.50 84 GLY A O 1
ATOM 655 N N . ALA A 1 85 ? 8.778 -2.395 8.179 1.00 90.81 85 ALA A N 1
ATOM 656 C CA . ALA A 1 85 ? 7.956 -2.178 9.363 1.00 90.81 85 ALA A CA 1
ATOM 657 C C . ALA A 1 85 ? 6.742 -1.293 9.050 1.00 90.81 85 ALA A C 1
ATOM 659 O O . ALA A 1 85 ? 6.770 -0.464 8.150 1.00 90.81 85 ALA A O 1
ATOM 660 N N . ILE A 1 86 ? 5.658 -1.473 9.799 1.00 90.00 86 ILE A N 1
ATOM 661 C CA . ILE A 1 86 ? 4.412 -0.740 9.593 1.00 90.00 86 ILE A CA 1
ATOM 662 C C . ILE A 1 86 ? 4.121 0.118 10.824 1.00 90.00 86 ILE A C 1
ATOM 664 O O . ILE A 1 86 ? 3.991 -0.437 11.916 1.00 90.00 86 ILE A O 1
ATOM 668 N N . PRO A 1 87 ? 3.974 1.444 10.683 1.00 90.31 87 PRO A N 1
ATOM 669 C CA . PRO A 1 87 ? 3.455 2.280 11.750 1.00 90.31 87 PRO A CA 1
ATOM 670 C C . PRO A 1 87 ? 1.943 2.053 11.863 1.00 90.31 87 PRO A C 1
ATOM 672 O O . PRO A 1 87 ? 1.164 2.454 10.999 1.00 90.31 87 PRO A O 1
ATOM 675 N N . VAL A 1 88 ? 1.528 1.362 12.919 1.00 88.00 88 VAL A N 1
ATOM 676 C CA . VAL A 1 88 ? 0.134 1.013 13.184 1.00 88.00 88 VAL A CA 1
ATOM 677 C C . VAL A 1 88 ? -0.446 1.950 14.235 1.00 88.00 88 VAL A C 1
ATOM 679 O O . VAL A 1 88 ? 0.127 2.112 15.314 1.00 88.00 88 VAL A O 1
ATOM 682 N N . ARG A 1 89 ? -1.619 2.514 13.940 1.00 83.31 89 ARG A N 1
ATOM 683 C CA . ARG A 1 89 ? -2.470 3.209 14.910 1.00 83.31 89 ARG A CA 1
ATOM 684 C C . ARG A 1 89 ? -3.589 2.267 15.349 1.0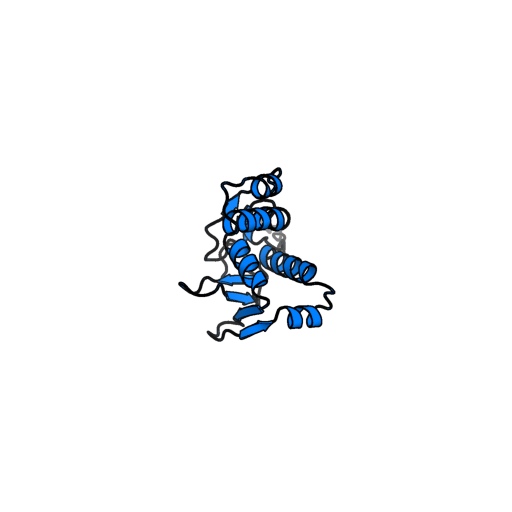0 83.31 89 ARG A C 1
ATOM 686 O O . ARG A 1 89 ? -4.383 1.802 14.526 1.00 83.31 89 ARG A O 1
ATOM 693 N N . THR A 1 90 ? -3.632 1.944 16.638 1.00 71.44 90 THR A N 1
ATOM 694 C CA . THR A 1 90 ? -4.652 1.059 17.226 1.00 71.44 90 THR A CA 1
ATOM 695 C C . THR A 1 90 ? -5.746 1.863 17.916 1.00 71.44 90 THR A C 1
ATOM 697 O O . THR A 1 90 ? -5.509 2.449 18.968 1.00 71.44 90 THR A O 1
ATOM 700 N N . GLY A 1 91 ? -6.963 1.816 17.370 1.00 67.06 91 GLY A N 1
ATOM 701 C CA . GLY A 1 91 ? -8.131 2.495 17.939 1.00 67.06 91 GLY A CA 1
ATOM 702 C C . GLY A 1 91 ? -8.083 4.019 17.789 1.00 67.06 91 GLY A C 1
ATOM 703 O O . GLY A 1 91 ? -7.402 4.543 16.911 1.00 67.06 91 GLY A O 1
ATOM 704 N N . ASP A 1 92 ? -8.821 4.720 18.653 1.00 63.44 92 ASP A N 1
ATOM 705 C CA . ASP A 1 92 ? -8.956 6.186 18.618 1.00 63.44 92 ASP A CA 1
ATOM 706 C C . ASP A 1 92 ? -7.835 6.922 19.370 1.00 63.44 92 ASP A C 1
ATOM 708 O O . ASP A 1 92 ? -7.901 8.136 19.550 1.00 63.44 92 ASP A O 1
ATOM 712 N N . THR A 1 93 ? -6.809 6.213 19.850 1.00 63.59 93 THR A N 1
ATOM 713 C CA . THR A 1 93 ? -5.675 6.854 20.519 1.00 63.59 93 THR A CA 1
ATOM 714 C C . THR A 1 93 ? -4.656 7.349 19.492 1.00 63.59 93 THR A C 1
ATOM 716 O O . THR A 1 93 ? -4.422 6.714 18.464 1.00 63.59 93 THR A O 1
ATOM 719 N N . ASP A 1 94 ? -3.979 8.457 19.796 1.00 70.44 94 ASP A N 1
ATOM 720 C CA . ASP A 1 94 ? -2.858 8.984 18.994 1.00 70.44 94 ASP A CA 1
ATOM 721 C C . ASP A 1 94 ? -1.566 8.155 19.149 1.00 70.44 94 ASP A C 1
ATOM 723 O O . ASP A 1 94 ? -0.470 8.591 18.801 1.00 70.44 94 ASP A O 1
ATOM 727 N N . THR A 1 95 ? -1.652 6.944 19.708 1.00 78.50 95 THR A N 1
ATOM 728 C CA . THR A 1 95 ? -0.474 6.098 19.907 1.00 78.50 95 THR A CA 1
ATOM 729 C C . THR A 1 95 ? -0.164 5.322 18.632 1.00 78.50 95 THR A C 1
ATOM 731 O O . THR A 1 95 ? -0.923 4.442 18.223 1.00 78.50 95 THR A O 1
ATOM 734 N N . VAL A 1 96 ? 0.989 5.622 18.037 1.00 85.00 96 VAL A N 1
ATOM 735 C CA . VAL A 1 96 ? 1.540 4.898 16.889 1.00 85.00 96 VAL A CA 1
ATOM 736 C C . VAL A 1 96 ? 2.578 3.890 17.373 1.00 85.00 96 VAL 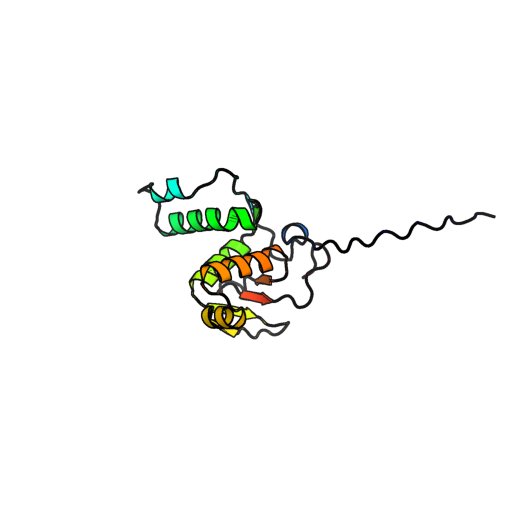A C 1
ATOM 738 O O . VAL A 1 96 ? 3.509 4.241 18.096 1.00 85.00 96 VAL A O 1
ATOM 741 N N . SER A 1 97 ? 2.427 2.632 16.963 1.00 87.62 97 SER A N 1
ATOM 742 C CA . SER A 1 97 ? 3.393 1.560 17.221 1.00 87.62 97 SER A CA 1
ATOM 743 C C . SER A 1 97 ? 4.023 1.097 15.915 1.00 87.62 97 SER A C 1
ATOM 745 O O . SER A 1 97 ? 3.315 0.773 14.967 1.00 87.62 97 SER A O 1
ATOM 747 N N . LEU A 1 98 ? 5.352 1.030 15.858 1.00 90.56 98 LEU A N 1
ATOM 748 C CA . LEU A 1 98 ? 6.059 0.499 14.696 1.00 90.56 98 LEU A CA 1
ATOM 749 C C . LEU A 1 98 ? 6.161 -1.028 14.806 1.00 90.56 98 LEU A C 1
ATOM 751 O O . LEU A 1 98 ? 6.862 -1.539 15.676 1.00 90.56 98 LEU A O 1
ATOM 755 N N . VAL A 1 99 ? 5.464 -1.747 13.927 1.00 89.88 99 VAL A N 1
ATOM 756 C CA . VAL A 1 99 ? 5.379 -3.214 13.929 1.00 89.88 99 VAL A CA 1
ATOM 757 C C . VAL A 1 99 ? 6.251 -3.794 12.809 1.00 89.88 99 VAL A C 1
ATOM 759 O O . VAL A 1 99 ? 5.948 -3.575 11.634 1.00 89.88 99 VAL A O 1
ATOM 762 N N . PRO A 1 100 ? 7.319 -4.551 13.113 1.00 92.25 100 PRO A N 1
ATOM 763 C CA . PRO A 1 100 ? 8.150 -5.182 12.090 1.00 92.25 100 PRO A CA 1
ATOM 764 C C . PRO A 1 100 ? 7.380 -6.217 11.261 1.00 92.25 100 PRO A C 1
ATOM 766 O O . PRO A 1 100 ? 6.714 -7.097 11.808 1.00 92.25 100 PRO A O 1
ATOM 769 N N . LEU A 1 101 ? 7.536 -6.188 9.935 1.00 89.75 101 LEU A N 1
ATOM 770 C CA . LEU A 1 101 ? 6.851 -7.121 9.032 1.00 89.75 101 LEU A CA 1
ATOM 771 C C . LEU A 1 101 ? 7.194 -8.580 9.314 1.00 89.75 101 LEU A C 1
ATOM 773 O O . LEU A 1 101 ? 6.323 -9.437 9.216 1.00 89.75 101 LEU A O 1
ATOM 777 N N . ARG A 1 102 ? 8.431 -8.857 9.738 1.00 88.31 102 ARG A N 1
ATOM 778 C CA . ARG A 1 102 ? 8.858 -10.201 10.154 1.00 88.31 102 ARG A CA 1
ATOM 779 C C . ARG A 1 102 ? 8.033 -10.749 11.325 1.00 88.31 102 ARG A C 1
ATOM 781 O O . ARG A 1 102 ? 7.797 -11.946 11.396 1.00 88.31 102 ARG A O 1
ATOM 788 N N . GLU A 1 103 ? 7.588 -9.893 12.244 1.00 87.88 103 GLU A N 1
ATOM 789 C CA . GLU A 1 103 ? 6.798 -10.317 13.407 1.00 87.88 103 GLU A CA 1
ATOM 790 C C . GLU A 1 103 ? 5.364 -10.627 12.978 1.00 87.88 103 GLU A C 1
ATOM 792 O O . GLU A 1 103 ? 4.792 -11.637 13.391 1.00 87.88 103 GLU A O 1
ATOM 797 N N . VAL A 1 104 ? 4.829 -9.828 12.050 1.00 85.62 104 VAL A N 1
ATOM 798 C CA . VAL A 1 104 ? 3.549 -10.111 11.391 1.00 85.62 104 VAL A CA 1
ATOM 799 C C . VAL A 1 104 ? 3.625 -11.410 10.583 1.00 85.62 104 VAL A C 1
ATOM 801 O O . VAL A 1 104 ? 2.704 -12.219 10.660 1.00 85.62 104 VAL A O 1
ATOM 804 N N . ALA A 1 105 ? 4.726 -11.653 9.862 1.00 85.31 105 ALA A N 1
ATOM 805 C CA . ALA A 1 105 ? 4.971 -12.883 9.104 1.00 85.31 105 ALA A CA 1
ATOM 806 C C . ALA A 1 105 ? 4.801 -14.125 9.978 1.00 85.31 105 ALA A C 1
ATOM 808 O O . ALA A 1 105 ? 4.023 -15.024 9.655 1.00 85.31 105 ALA A O 1
ATOM 809 N N . VAL A 1 106 ? 5.505 -14.124 11.113 1.00 85.06 106 VAL A N 1
ATOM 810 C CA . VAL A 1 106 ? 5.502 -15.212 12.092 1.00 85.06 106 VAL A CA 1
ATOM 811 C C . VAL A 1 106 ? 4.103 -15.400 12.667 1.00 85.06 106 VAL A C 1
ATOM 813 O O . VAL A 1 106 ? 3.610 -16.524 12.707 1.00 85.06 106 VAL A O 1
ATOM 816 N N . ALA A 1 107 ? 3.431 -14.311 13.050 1.00 83.44 107 ALA A N 1
ATOM 817 C CA . ALA A 1 107 ? 2.074 -14.371 13.590 1.00 83.44 107 ALA A CA 1
ATOM 818 C C . ALA A 1 107 ? 1.043 -14.899 12.573 1.00 83.44 107 ALA A C 1
ATOM 820 O O . ALA A 1 107 ? 0.079 -15.559 12.957 1.00 83.44 107 ALA A O 1
ATOM 821 N N . MET A 1 108 ? 1.245 -14.627 11.281 1.00 79.00 108 MET A N 1
ATOM 822 C CA . MET A 1 108 ? 0.370 -15.083 10.197 1.00 79.00 108 MET A CA 1
ATOM 823 C C . MET A 1 108 ? 0.733 -16.469 9.646 1.00 79.00 108 MET A C 1
ATOM 825 O O . MET A 1 108 ? -0.007 -16.984 8.808 1.00 79.00 108 MET A O 1
ATOM 829 N N . GLY A 1 109 ? 1.857 -17.061 10.067 1.00 78.50 109 GLY A N 1
ATOM 830 C CA . GLY A 1 109 ? 2.388 -18.287 9.464 1.00 78.50 109 GLY A CA 1
ATOM 831 C C . GLY A 1 109 ? 2.727 -18.118 7.979 1.00 78.50 109 GLY A C 1
ATOM 832 O O . GLY A 1 109 ? 2.515 -19.036 7.192 1.00 78.50 109 GLY A O 1
ATOM 833 N N . ALA A 1 110 ? 3.165 -16.922 7.572 1.00 73.88 110 ALA A N 1
ATOM 834 C CA . ALA A 1 110 ? 3.506 -16.627 6.187 1.00 73.88 110 ALA A CA 1
ATOM 835 C C . ALA A 1 110 ? 4.980 -16.959 5.910 1.00 73.88 110 ALA A C 1
ATOM 837 O O . ALA A 1 110 ? 5.874 -16.397 6.538 1.00 73.88 110 ALA A O 1
ATOM 838 N N . ASP A 1 111 ? 5.225 -17.813 4.915 1.00 66.62 111 ASP A N 1
ATOM 839 C CA . ASP A 1 111 ? 6.572 -18.299 4.576 1.00 66.62 111 ASP A CA 1
ATOM 840 C C . ASP A 1 111 ? 7.436 -17.279 3.802 1.00 66.62 111 ASP A C 1
ATOM 842 O O . ASP A 1 111 ? 8.612 -17.531 3.546 1.00 66.62 111 ASP A O 1
ATOM 846 N N . SER A 1 112 ? 6.876 -16.135 3.376 1.00 66.25 112 SER A N 1
ATOM 847 C CA . SER A 1 112 ? 7.624 -15.090 2.656 1.00 66.25 112 SER A CA 1
ATOM 848 C C . SER A 1 112 ? 6.988 -13.697 2.721 1.00 66.25 112 SER A C 1
ATOM 850 O O . SER A 1 112 ? 5.762 -13.550 2.793 1.00 66.25 112 SER A O 1
ATOM 852 N N . ASP A 1 113 ? 7.826 -12.669 2.564 1.00 66.12 113 ASP A N 1
ATOM 853 C CA . ASP A 1 113 ? 7.433 -11.251 2.538 1.00 66.12 113 ASP A CA 1
ATOM 854 C C . ASP A 1 113 ? 6.446 -10.913 1.405 1.00 66.12 113 ASP A C 1
ATOM 856 O O . ASP A 1 113 ? 5.550 -10.079 1.567 1.00 66.12 113 ASP A O 1
ATOM 860 N N . GLY A 1 114 ? 6.547 -11.606 0.263 1.00 64.12 114 GLY A N 1
ATOM 861 C CA . GLY A 1 114 ? 5.621 -11.439 -0.863 1.00 64.12 114 GLY A CA 1
ATOM 862 C C . GLY A 1 114 ? 4.182 -11.841 -0.516 1.00 64.12 114 GLY A C 1
ATOM 863 O O . GLY A 1 114 ? 3.229 -11.178 -0.939 1.00 64.12 114 GLY A O 1
ATOM 864 N N . GLY A 1 115 ? 4.013 -12.877 0.314 1.00 79.62 115 GLY A N 1
ATOM 865 C CA . GLY A 1 115 ? 2.704 -13.302 0.816 1.00 79.62 115 GLY A CA 1
ATOM 866 C C . GLY A 1 115 ? 2.082 -12.275 1.763 1.00 79.62 115 GLY A C 1
ATOM 867 O O . GLY A 1 115 ? 0.885 -11.993 1.677 1.00 79.62 115 GLY A O 1
ATOM 868 N N . ILE A 1 116 ? 2.907 -11.659 2.612 1.00 87.56 116 ILE A N 1
ATOM 869 C CA . ILE A 1 116 ? 2.486 -10.636 3.578 1.00 87.56 116 ILE A CA 1
ATOM 870 C C . ILE A 1 116 ? 1.995 -9.388 2.854 1.00 87.56 116 ILE A C 1
ATOM 872 O O . ILE A 1 116 ? 0.884 -8.926 3.113 1.00 87.56 116 ILE A O 1
ATOM 876 N N . ARG A 1 117 ? 2.768 -8.885 1.886 1.00 90.88 117 ARG A N 1
ATOM 877 C CA . ARG A 1 117 ? 2.390 -7.711 1.087 1.00 90.88 117 ARG A CA 1
ATOM 878 C C . ARG A 1 117 ? 1.035 -7.895 0.407 1.00 90.88 117 ARG A C 1
ATOM 880 O O . ARG A 1 117 ? 0.149 -7.048 0.525 1.00 90.88 117 ARG A O 1
ATOM 887 N N . ALA A 1 118 ? 0.831 -9.042 -0.241 1.00 89.31 118 ALA A N 1
ATOM 888 C CA . ALA A 1 118 ? -0.449 -9.371 -0.860 1.00 89.31 118 ALA A CA 1
ATOM 889 C C . ALA A 1 118 ? -1.599 -9.467 0.162 1.00 89.31 118 ALA A C 1
ATOM 891 O O . ALA A 1 118 ? -2.744 -9.163 -0.177 1.00 89.31 118 ALA A O 1
ATOM 892 N N . ASN A 1 119 ? -1.332 -9.891 1.400 1.00 89.31 119 ASN A N 1
ATOM 893 C CA . ASN A 1 119 ? -2.340 -9.931 2.463 1.00 89.31 119 ASN A CA 1
ATOM 894 C C . ASN A 1 119 ? -2.727 -8.526 2.937 1.00 89.31 119 ASN A C 1
ATOM 896 O O . ASN A 1 119 ? -3.920 -8.240 3.034 1.00 89.31 119 ASN A O 1
ATOM 900 N N . PHE A 1 120 ? -1.758 -7.631 3.146 1.00 92.25 120 PHE A N 1
ATOM 901 C CA . PHE A 1 120 ? -2.027 -6.239 3.523 1.00 92.25 120 PHE A CA 1
ATOM 902 C C . PHE A 1 120 ? -2.898 -5.526 2.493 1.00 92.25 120 PHE A C 1
ATOM 904 O O . PHE A 1 120 ? -3.908 -4.920 2.848 1.00 92.25 120 PHE A O 1
ATOM 911 N N . HIS A 1 121 ? -2.581 -5.663 1.206 1.00 93.75 121 HIS A N 1
ATOM 912 C CA . HIS A 1 121 ? -3.415 -5.070 0.163 1.00 93.75 121 HIS A CA 1
ATOM 913 C C . HIS A 1 121 ? -4.788 -5.729 0.034 1.00 93.75 121 HIS A C 1
ATOM 915 O O . HIS A 1 121 ? -5.751 -5.035 -0.280 1.00 93.75 121 HIS A O 1
ATOM 921 N N . ARG A 1 122 ? -4.920 -7.033 0.310 1.00 90.00 122 ARG A N 1
ATOM 922 C CA . ARG A 1 122 ? -6.239 -7.681 0.374 1.00 90.00 122 ARG A CA 1
ATOM 923 C C . ARG A 1 122 ? -7.089 -7.092 1.498 1.00 90.00 122 ARG A C 1
ATOM 925 O O . ARG A 1 122 ? -8.224 -6.701 1.234 1.00 90.00 122 ARG A O 1
ATOM 932 N N . LEU A 1 123 ? -6.530 -6.956 2.701 1.00 89.19 123 LEU A N 1
ATOM 933 C CA . LEU A 1 123 ? -7.207 -6.323 3.841 1.00 89.19 123 LEU A CA 1
ATOM 934 C C . LEU A 1 123 ? -7.594 -4.873 3.532 1.00 89.19 123 LEU A C 1
ATOM 936 O O . LEU A 1 123 ? -8.735 -4.479 3.766 1.00 89.19 123 LEU A O 1
ATOM 940 N N . HIS A 1 124 ? -6.680 -4.114 2.929 1.00 91.62 124 HIS A N 1
ATOM 941 C CA . HIS A 1 124 ? -6.925 -2.738 2.510 1.00 91.62 124 HIS A CA 1
ATOM 942 C C . HIS A 1 124 ? -8.043 -2.639 1.460 1.00 91.62 124 HIS A C 1
ATOM 944 O O . HIS A 1 124 ? -9.001 -1.895 1.634 1.00 91.62 124 HIS A O 1
ATOM 950 N N . SER A 1 125 ? -7.995 -3.455 0.402 1.00 89.81 125 SER A N 1
ATOM 951 C CA . SER A 1 125 ? -9.024 -3.474 -0.652 1.00 89.81 125 SER A CA 1
ATOM 952 C C . SER A 1 125 ? -10.425 -3.850 -0.141 1.00 89.81 125 SER A C 1
ATOM 954 O O . SER A 1 125 ? -11.431 -3.463 -0.742 1.00 89.81 125 SER A O 1
ATOM 956 N N . ALA A 1 126 ? -10.485 -4.581 0.975 1.00 85.00 126 ALA A N 1
ATOM 957 C CA . ALA A 1 126 ? -11.711 -4.969 1.662 1.00 85.00 126 ALA A CA 1
ATOM 958 C C . ALA A 1 126 ? -12.180 -3.940 2.710 1.00 85.00 126 ALA A C 1
ATOM 960 O O . ALA A 1 126 ? -13.206 -4.164 3.344 1.00 85.00 126 ALA A O 1
ATOM 961 N N . GLY A 1 127 ? -11.438 -2.846 2.926 1.00 82.62 127 GLY A N 1
ATOM 962 C CA . GLY A 1 127 ? -11.756 -1.834 3.939 1.00 82.62 127 GLY A CA 1
ATOM 963 C C . GLY A 1 127 ? -11.487 -2.269 5.385 1.00 82.62 127 GLY A C 1
ATOM 964 O O . GLY A 1 127 ? -11.897 -1.578 6.309 1.00 82.62 127 GLY A O 1
ATOM 965 N N . ALA A 1 128 ? -10.799 -3.396 5.606 1.00 83.38 128 ALA A N 1
ATOM 966 C CA . ALA A 1 128 ? -10.404 -3.855 6.946 1.00 83.38 128 ALA A CA 1
ATOM 967 C C . ALA A 1 128 ? -9.164 -3.115 7.485 1.00 83.38 128 ALA A C 1
ATOM 969 O O . ALA A 1 128 ? -8.827 -3.197 8.667 1.00 83.38 128 ALA A O 1
ATOM 970 N N . LEU A 1 129 ? -8.475 -2.405 6.596 1.00 87.88 129 LEU A N 1
ATOM 971 C CA . LEU A 1 129 ? -7.298 -1.604 6.873 1.00 87.88 129 LEU A CA 1
ATOM 972 C C . LEU A 1 129 ? -7.417 -0.309 6.082 1.00 87.88 129 LEU A C 1
ATOM 974 O O . LEU A 1 129 ? -7.748 -0.357 4.898 1.00 87.88 129 LEU A O 1
ATOM 978 N N . LEU A 1 130 ? -7.127 0.822 6.718 1.00 89.19 130 LEU A N 1
ATOM 979 C CA . LEU A 1 130 ? -7.106 2.128 6.067 1.00 89.19 130 LEU A CA 1
ATOM 980 C C . LEU A 1 130 ? -5.748 2.793 6.265 1.00 89.19 130 LEU A C 1
ATOM 982 O O . LEU A 1 130 ? -5.100 2.611 7.290 1.00 89.19 130 LEU A O 1
ATOM 986 N N . ILE A 1 131 ? -5.323 3.558 5.268 1.00 89.81 131 ILE A N 1
ATOM 987 C CA . ILE A 1 131 ? -4.131 4.393 5.319 1.00 89.81 131 ILE A CA 1
ATOM 988 C C . ILE A 1 131 ? -4.529 5.832 5.582 1.00 89.81 131 ILE A C 1
ATOM 990 O O . ILE A 1 131 ? -5.312 6.417 4.831 1.00 89.81 131 ILE A O 1
ATOM 994 N N . GLU A 1 132 ? -3.941 6.401 6.621 1.00 86.38 132 GLU A N 1
ATOM 995 C CA . GLU A 1 132 ? -4.113 7.795 6.989 1.00 86.38 132 GLU A CA 1
ATOM 996 C C . GLU A 1 132 ? -2.841 8.564 6.658 1.00 86.38 132 GLU A C 1
ATOM 998 O O . GLU A 1 132 ? -1.729 8.149 6.994 1.00 86.38 132 GLU A O 1
ATOM 1003 N N . LYS A 1 133 ? -3.009 9.709 5.999 1.00 71.31 133 LYS A N 1
ATOM 1004 C CA . LYS A 1 133 ? -1.947 10.706 5.899 1.00 71.31 133 LYS A CA 1
ATOM 1005 C C . LYS A 1 133 ? -2.023 11.591 7.137 1.00 71.31 133 LYS A C 1
ATOM 1007 O O . LYS A 1 133 ? -2.886 12.463 7.211 1.00 71.31 133 LYS A O 1
ATOM 1012 N N . ALA A 1 134 ? -1.144 11.371 8.106 1.00 58.62 134 ALA A N 1
ATOM 1013 C CA . ALA A 1 134 ? -0.961 12.314 9.202 1.00 58.62 134 ALA A CA 1
ATOM 1014 C C . ALA A 1 134 ? -0.054 13.463 8.719 1.00 58.62 134 ALA A C 1
ATOM 1016 O O . ALA A 1 134 ? 1.154 13.417 8.882 1.00 58.62 134 ALA A O 1
ATOM 1017 N N . GLY A 1 135 ? -0.612 14.480 8.054 1.00 60.72 135 GLY A N 1
ATOM 1018 C CA . GLY A 1 135 ? 0.172 15.643 7.603 1.00 60.72 135 GLY A CA 1
ATOM 1019 C C . GLY A 1 135 ? 1.295 15.302 6.606 1.00 60.72 135 GLY A C 1
ATOM 1020 O O . GLY A 1 135 ? 1.056 14.578 5.639 1.00 60.72 135 GLY A O 1
ATOM 102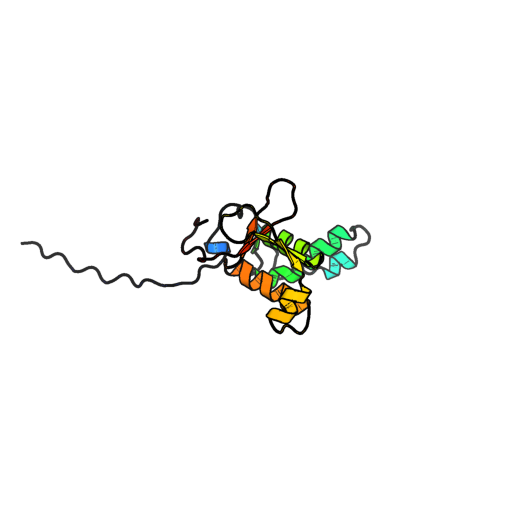1 N N . GLU A 1 136 ? 2.497 15.854 6.822 1.00 55.34 136 GLU A N 1
ATOM 1022 C CA . GLU A 1 136 ? 3.720 15.539 6.052 1.00 55.34 136 GLU A CA 1
ATOM 1023 C C . GLU A 1 136 ? 4.409 14.233 6.513 1.00 55.34 136 GLU A C 1
ATOM 1025 O O . GLU A 1 136 ? 5.434 13.849 5.949 1.00 55.34 136 GLU A O 1
ATOM 1030 N N . ASP A 1 137 ? 3.859 13.538 7.515 1.00 63.56 137 ASP A N 1
ATOM 1031 C CA . ASP A 1 137 ? 4.487 12.366 8.125 1.00 63.56 137 ASP A CA 1
ATOM 1032 C C . ASP A 1 137 ? 4.262 11.058 7.343 1.00 63.56 137 ASP A C 1
ATOM 1034 O O . ASP A 1 137 ? 3.455 10.942 6.414 1.00 63.56 137 ASP A O 1
ATOM 1038 N N . VAL A 1 138 ? 5.014 10.035 7.764 1.00 73.12 138 VAL A N 1
ATOM 1039 C CA . VAL A 1 138 ? 4.947 8.652 7.278 1.00 73.12 138 VAL A CA 1
ATOM 1040 C C . VAL A 1 138 ? 3.492 8.146 7.300 1.00 73.12 138 VAL A C 1
ATOM 1042 O O . VAL A 1 138 ? 2.836 8.255 8.338 1.00 73.12 138 VAL A O 1
ATOM 1045 N N . PRO A 1 139 ? 2.980 7.548 6.203 1.00 82.75 139 PRO A N 1
ATOM 1046 C CA . PRO A 1 139 ? 1.612 7.038 6.150 1.00 82.75 139 PRO A CA 1
ATOM 1047 C C . PRO A 1 139 ? 1.336 6.039 7.277 1.00 82.75 139 PRO A C 1
ATOM 1049 O O . PRO A 1 139 ? 2.084 5.075 7.448 1.00 82.75 139 PRO A O 1
ATOM 1052 N N . LEU A 1 140 ? 0.249 6.251 8.020 1.00 86.00 140 LEU A N 1
ATOM 1053 C CA . LEU A 1 140 ? -0.137 5.404 9.146 1.00 86.00 140 LEU A CA 1
ATOM 1054 C C . LEU A 1 140 ? -1.137 4.341 8.705 1.00 86.00 140 LEU A C 1
ATOM 1056 O O . LEU A 1 140 ? -2.086 4.619 7.972 1.00 86.00 140 LEU A O 1
ATOM 1060 N N . VAL A 1 141 ? -0.949 3.122 9.199 1.00 86.19 141 VAL A N 1
ATOM 1061 C CA . VAL A 1 141 ? -1.884 2.017 9.006 1.00 86.19 141 VAL A CA 1
ATOM 1062 C C . VAL A 1 141 ? -2.867 1.977 10.169 1.00 86.19 141 VAL A C 1
ATOM 1064 O O . VAL A 1 141 ? -2.497 1.678 11.305 1.00 86.19 141 VAL A O 1
ATOM 1067 N N . ARG A 1 142 ? -4.143 2.232 9.884 1.00 84.00 142 ARG A N 1
ATOM 1068 C CA . ARG A 1 142 ? -5.244 2.076 10.834 1.00 84.00 142 ARG A CA 1
ATOM 1069 C C . ARG A 1 142 ? -5.922 0.727 10.639 1.00 84.00 142 ARG A C 1
ATOM 1071 O O . ARG A 1 142 ? -6.405 0.407 9.551 1.00 84.00 142 ARG A O 1
ATOM 1078 N N . ILE A 1 143 ? -5.994 -0.049 11.717 1.00 78.81 143 ILE A N 1
ATOM 1079 C CA . ILE A 1 143 ? -6.805 -1.270 11.764 1.00 78.81 143 ILE A CA 1
ATOM 1080 C C . ILE A 1 143 ? -8.243 -0.869 12.075 1.00 78.81 143 ILE A C 1
ATOM 1082 O O . ILE A 1 143 ? -8.494 -0.192 13.074 1.00 78.81 143 ILE A O 1
ATOM 1086 N N . VAL A 1 144 ? -9.188 -1.298 11.240 1.00 73.31 144 VAL A N 1
ATOM 1087 C CA . VAL A 1 144 ? -10.598 -0.963 11.433 1.00 73.31 144 VAL A CA 1
ATOM 1088 C C . VAL A 1 144 ? -11.261 -2.031 12.308 1.00 73.31 144 VAL A C 1
ATOM 1090 O O . VAL A 1 144 ? -11.336 -3.200 11.933 1.00 73.31 144 VAL A O 1
ATOM 1093 N N . SER A 1 145 ? -11.727 -1.642 13.497 1.00 63.12 145 SER A N 1
ATOM 1094 C CA . SER A 1 145 ? -12.382 -2.536 14.467 1.00 63.12 145 SER A CA 1
ATOM 1095 C C . SER A 1 145 ? -13.817 -2.910 14.073 1.00 63.12 145 SER A C 1
ATOM 1097 O O . SER A 1 145 ? -14.291 -3.988 14.434 1.00 63.12 145 SER A O 1
ATOM 1099 N N . GLN A 1 146 ? -14.489 -2.057 13.299 1.00 60.12 146 GLN A N 1
ATOM 1100 C CA . GLN A 1 146 ? -15.734 -2.359 12.594 1.00 60.12 146 GLN A CA 1
ATOM 1101 C C . GLN A 1 146 ? -15.594 -1.865 11.154 1.00 60.12 146 GLN A C 1
ATOM 1103 O O . GLN A 1 146 ? -15.495 -0.655 10.967 1.00 60.12 146 GLN A O 1
ATOM 1108 N N . PRO A 1 147 ? -15.529 -2.755 10.145 1.00 55.72 147 PRO A N 1
ATOM 1109 C CA . PRO A 1 147 ? -15.373 -2.320 8.764 1.00 55.72 147 PRO A CA 1
ATOM 1110 C C . PRO A 1 147 ? -16.510 -1.355 8.398 1.00 55.72 147 PRO A C 1
ATOM 1112 O O . PRO A 1 147 ? -17.637 -1.579 8.852 1.00 55.72 147 PRO A O 1
ATOM 1115 N N . PRO A 1 148 ? -16.243 -0.313 7.592 1.00 59.53 148 PRO A N 1
ATOM 1116 C CA . PRO A 1 148 ? -17.269 0.647 7.217 1.00 59.53 148 PRO A CA 1
ATOM 1117 C C . PRO A 1 148 ? -18.444 -0.114 6.590 1.00 59.53 148 PRO A C 1
ATOM 1119 O O . PRO A 1 148 ? -18.259 -0.928 5.681 1.00 59.53 148 PRO A O 1
ATOM 1122 N N . GLU A 1 149 ? -19.652 0.071 7.123 1.00 64.19 149 GLU A N 1
ATOM 1123 C CA . GLU A 1 149 ? -20.825 -0.679 6.661 1.00 64.19 149 GLU A CA 1
ATOM 1124 C C . GLU A 1 149 ? -21.550 0.055 5.533 1.00 64.19 149 GLU A C 1
ATOM 1126 O O . GLU A 1 149 ? -22.414 -0.530 4.869 1.00 64.19 149 GLU A O 1
ATOM 1131 N N . ARG A 1 150 ? -21.248 1.343 5.325 1.00 60.00 150 ARG A N 1
ATOM 1132 C CA . ARG A 1 150 ? -21.856 2.188 4.296 1.00 60.00 150 ARG A CA 1
ATOM 1133 C C . ARG A 1 150 ? -20.828 3.129 3.668 1.00 60.00 150 ARG A C 1
ATOM 1135 O O . ARG A 1 150 ? -19.824 3.456 4.297 1.00 60.00 150 ARG A O 1
ATOM 1142 N N . PRO A 1 151 ? -21.085 3.591 2.432 1.00 64.25 151 PRO A N 1
ATOM 1143 C CA . PRO A 1 151 ? -20.263 4.619 1.812 1.00 64.25 151 PRO A CA 1
ATOM 1144 C C . PRO A 1 151 ? -20.159 5.876 2.689 1.00 64.25 151 PRO A C 1
ATOM 1146 O O . PRO A 1 151 ? -21.190 6.395 3.122 1.00 64.25 151 PRO A O 1
ATOM 1149 N N . GLY A 1 152 ? -18.939 6.365 2.916 1.00 61.53 152 GLY A N 1
ATOM 1150 C CA . GLY A 1 152 ? -18.649 7.564 3.709 1.00 61.53 152 GLY A CA 1
ATOM 1151 C C . GLY A 1 152 ? -18.520 7.357 5.224 1.00 61.53 152 GLY A C 1
ATOM 1152 O O . GLY A 1 152 ? -18.296 8.340 5.930 1.00 61.53 152 GLY A O 1
ATOM 1153 N N . ASP A 1 153 ? -18.649 6.126 5.731 1.00 63.28 153 ASP A N 1
ATOM 1154 C CA . ASP A 1 153 ? -18.366 5.817 7.140 1.00 63.28 153 ASP A CA 1
ATOM 1155 C C . ASP A 1 153 ? -16.842 5.922 7.428 1.00 63.28 153 ASP A C 1
ATOM 1157 O O . ASP A 1 153 ? -16.043 5.552 6.559 1.00 63.28 153 ASP A O 1
ATOM 1161 N N . PRO A 1 154 ? -16.430 6.434 8.610 1.00 57.34 154 PRO A N 1
ATOM 1162 C CA . PRO A 1 154 ? -15.031 6.723 8.940 1.00 57.34 154 PRO A CA 1
ATOM 1163 C C . PRO A 1 154 ? -14.135 5.494 9.120 1.00 57.34 154 PRO A C 1
ATOM 1165 O O . PRO A 1 154 ? -14.369 4.637 10.004 1.00 57.34 154 PRO A O 1
#

Organism: Streptomyces clavuligerus (NCBI:txid1901)

pLDDT: mean 79.67, std 16.44, range [36.62, 95.38]

Foldseek 3Di:
DDDDDDDDPDPPPQDLDWCVQQVEPPQPDKAAADPPQDLPVVVPDPVDDPVRSVLSNQLVVCCVLQVRIHGVFLVLLLVCLVVQWAFEDEPPDPDTDIGGLVVVCVVVVNPDSVVSSSVVSNCVRSQQWTWDDPDPDRIHIYGDPDRRSGHHRD

Secondary structure (DSSP, 8-state):
--PPP-------------HHHH--TT---EEE--TT--THHHHT-TTS-HHHHHHHHHHHHHTTTTTTEEEHHHHHHHHHHHTTEEEEE-TTSS-EEEEEHHHHHHHHT-SSHHHHHHHHHHHHHTTSEEEE--TTSPPEEEEPSS---STT--

Sequence (154 aa):
MGRKKPGKPGRRGGGTYTLQQLQPPGYEEWLKIDSDFSAAAAAADPRLTAEAIDLMQRFERLRPLYRGLIPVQAVHL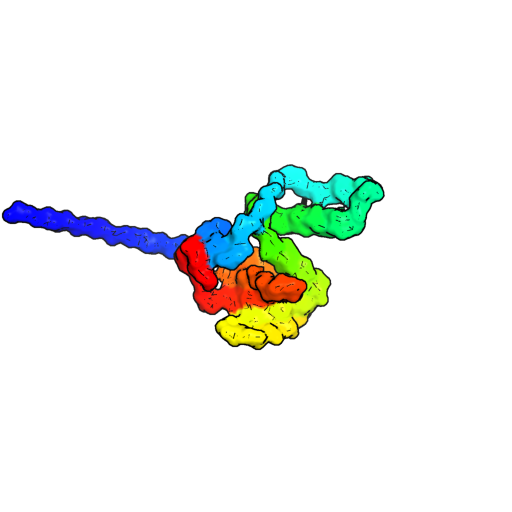DMVLDTGAIPVRTGDTDTVSLVPLREVAVAMGADSDGGIRANFHRLHSAGALLIEKAGEDVPLVRIVSQPPERPGDP

Radius of gyration: 19.42 Å; chains: 1; bounding box: 79×34×42 Å